Protein AF-A0A1I0TI15-F1 (afdb_monomer)

Mean predicted aligned error: 6.76 Å

Secondary structure (DSSP, 8-state):
-----EEEEEEEESS-HHHHHHHHHHHHHHHGGGGTTPEEEEEEEES---S--TT-HHHHHHHHHHHHTT--EEEEE--S----

Organism: NCBI:txid186116

Sequence (84 aa):
MIEGEQAFFIELKGSDLVEAVRQIMRTVEQLGKKLSGYRFEGRIIMTRVRTPNVKSTDRIKLEKMLRRTGGSLAVKVNWDEVEV

pLDDT: mean 84.45, std 16.79, range [37.38, 97.44]

Structure (mmCIF, N/CA/C/O backbone):
data_AF-A0A1I0TI15-F1
#
_entry.id   AF-A0A1I0TI15-F1
#
loop_
_atom_site.group_PDB
_atom_site.id
_atom_site.type_symbol
_atom_site.label_atom_id
_atom_site.label_alt_id
_atom_site.label_comp_id
_atom_site.label_asym_id
_atom_site.label_entity_id
_atom_site.label_seq_id
_atom_site.pdbx_PDB_ins_code
_atom_site.Cartn_x
_atom_site.Cartn_y
_atom_site.Cartn_z
_atom_site.occupancy
_atom_site.B_iso_or_equiv
_atom_site.auth_seq_id
_atom_site.auth_comp_id
_atom_site.auth_asym_id
_atom_site.auth_atom_id
_atom_site.pdbx_PDB_model_num
ATOM 1 N N . MET A 1 1 ? -7.569 -12.015 21.496 1.00 44.94 1 MET A N 1
ATOM 2 C CA . MET A 1 1 ? -7.246 -11.117 20.369 1.00 44.94 1 MET A CA 1
ATOM 3 C C . MET A 1 1 ? -8.304 -11.368 19.320 1.00 44.94 1 MET A C 1
ATOM 5 O O . MET A 1 1 ? -8.428 -12.508 18.904 1.00 44.94 1 MET A O 1
ATOM 9 N N . ILE A 1 2 ? -9.133 -10.379 18.994 1.00 48.09 2 ILE A N 1
ATOM 10 C CA . ILE A 1 2 ? -10.070 -10.529 17.878 1.00 48.09 2 ILE A CA 1
ATOM 11 C C . ILE A 1 2 ? -9.199 -10.396 16.634 1.00 48.09 2 ILE A C 1
ATOM 13 O O . ILE A 1 2 ? -8.554 -9.363 16.448 1.00 48.09 2 ILE A O 1
ATOM 17 N N . GLU A 1 3 ? -9.069 -11.472 15.872 1.00 58.78 3 GLU A N 1
ATOM 18 C CA . GLU A 1 3 ? -8.367 -11.462 14.597 1.00 58.78 3 GLU A CA 1
ATOM 19 C C . GLU A 1 3 ? -9.199 -10.579 13.658 1.00 58.78 3 GLU A C 1
ATOM 21 O O . GLU A 1 3 ? -10.213 -11.007 13.120 1.00 58.78 3 GLU A O 1
ATOM 26 N N . GLY A 1 4 ? -8.872 -9.284 13.603 1.00 65.75 4 GLY A N 1
ATOM 27 C CA . GLY A 1 4 ? -9.583 -8.339 12.747 1.00 65.75 4 GLY A CA 1
ATOM 28 C C . GLY A 1 4 ? -9.526 -8.809 11.296 1.00 65.75 4 GLY A C 1
ATOM 29 O O . GLY A 1 4 ? -8.508 -9.357 10.861 1.00 65.75 4 GLY A O 1
ATOM 30 N N . GLU A 1 5 ? -10.614 -8.606 10.558 1.00 89.12 5 GLU A N 1
ATOM 31 C CA . GLU A 1 5 ? -10.701 -9.000 9.153 1.00 89.12 5 GLU A CA 1
ATOM 32 C C . GLU A 1 5 ? -9.571 -8.333 8.338 1.00 89.12 5 GLU A C 1
ATOM 34 O O . GLU A 1 5 ? -9.103 -7.234 8.648 1.00 89.12 5 GLU A O 1
ATOM 39 N N . GLN A 1 6 ? -9.055 -9.021 7.321 1.00 94.25 6 GLN A N 1
ATOM 40 C CA . GLN A 1 6 ? -7.917 -8.549 6.523 1.00 94.25 6 GLN A CA 1
ATOM 41 C C . GLN A 1 6 ? -8.385 -8.185 5.117 1.00 94.25 6 GLN A C 1
ATOM 43 O O . GLN A 1 6 ? -9.133 -8.937 4.496 1.00 94.25 6 GLN A O 1
ATOM 48 N N . ALA A 1 7 ? -7.929 -7.045 4.598 1.00 95.88 7 ALA A N 1
ATOM 49 C CA . ALA A 1 7 ? -8.176 -6.629 3.220 1.00 95.88 7 ALA A CA 1
ATOM 50 C C . ALA A 1 7 ? -6.857 -6.592 2.446 1.00 95.88 7 ALA A C 1
ATOM 52 O O . ALA A 1 7 ? -5.911 -5.914 2.852 1.00 95.88 7 ALA A O 1
ATOM 53 N N . PHE A 1 8 ? -6.805 -7.302 1.319 1.00 96.44 8 PHE A N 1
ATOM 54 C CA . PHE A 1 8 ? -5.618 -7.394 0.473 1.00 96.44 8 PHE A CA 1
ATOM 55 C C . PHE A 1 8 ? -5.787 -6.546 -0.788 1.00 96.44 8 PHE A C 1
ATOM 57 O O . PHE A 1 8 ? -6.660 -6.805 -1.613 1.00 96.44 8 PHE A O 1
ATOM 64 N N . PHE A 1 9 ? -4.911 -5.559 -0.958 1.00 96.75 9 PHE A N 1
ATOM 65 C CA . PHE A 1 9 ? -4.820 -4.728 -2.154 1.00 96.75 9 PHE A CA 1
ATOM 66 C C . PHE A 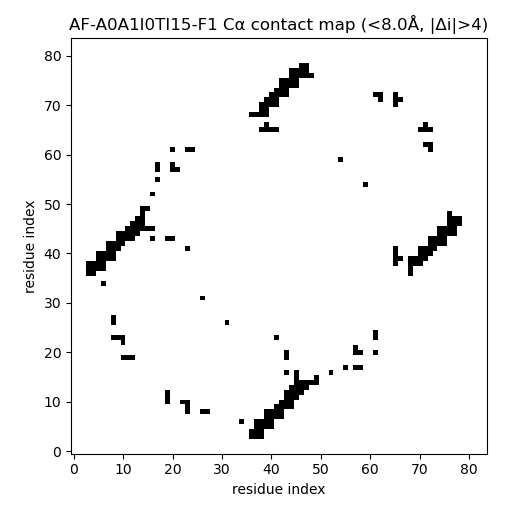1 9 ? -3.660 -5.241 -3.005 1.00 96.75 9 PHE A C 1
ATOM 68 O O . PHE A 1 9 ? -2.491 -5.016 -2.675 1.00 96.75 9 PHE A O 1
ATOM 75 N N . ILE A 1 10 ? -3.984 -5.980 -4.066 1.00 95.12 10 ILE A N 1
ATOM 76 C CA . ILE A 1 10 ? -3.000 -6.643 -4.924 1.00 95.12 10 ILE A CA 1
ATOM 77 C C . ILE A 1 10 ? -2.975 -5.957 -6.288 1.00 95.12 10 ILE A C 1
ATOM 79 O O . ILE A 1 10 ? -4.001 -5.891 -6.954 1.00 95.12 10 ILE A O 1
ATOM 83 N N . GLU A 1 11 ? -1.803 -5.489 -6.709 1.00 94.62 11 GLU A N 1
ATOM 84 C CA . GLU A 1 11 ? -1.577 -4.946 -8.050 1.00 94.62 11 GLU A CA 1
ATOM 85 C C . GLU A 1 11 ? -0.602 -5.844 -8.820 1.00 94.62 11 GLU A C 1
ATOM 87 O O . GLU A 1 11 ? 0.491 -6.165 -8.337 1.00 94.62 11 GLU A O 1
ATOM 92 N N . LEU A 1 12 ? -0.990 -6.229 -10.034 1.00 92.75 12 LEU A N 1
ATOM 93 C CA . LEU A 1 12 ? -0.130 -6.921 -10.990 1.00 92.75 12 LEU A CA 1
ATOM 94 C C . LEU A 1 12 ? 0.403 -5.885 -11.977 1.00 92.75 12 LEU A C 1
ATOM 96 O O . LEU A 1 12 ? -0.369 -5.288 -12.725 1.00 92.75 12 LEU A O 1
ATOM 100 N N . LYS A 1 13 ? 1.715 -5.654 -11.998 1.00 87.88 13 LYS A N 1
ATOM 101 C CA . LYS A 1 13 ? 2.295 -4.605 -12.841 1.00 87.88 13 LYS A CA 1
ATOM 102 C C . LYS A 1 13 ? 3.593 -5.062 -13.455 1.00 87.88 13 LYS A C 1
ATOM 104 O O . LYS A 1 13 ? 4.477 -5.466 -12.725 1.00 87.88 13 LYS A O 1
ATOM 109 N N . GLY A 1 14 ? 3.743 -4.935 -14.774 1.00 83.25 14 GLY A N 1
ATOM 110 C CA . GLY A 1 14 ? 4.929 -5.424 -15.482 1.00 83.25 14 GLY A CA 1
ATOM 111 C C . GLY A 1 14 ? 6.247 -4.958 -14.849 1.00 83.25 14 GLY A C 1
ATOM 112 O O . GLY A 1 14 ? 6.902 -5.713 -14.130 1.00 83.25 14 GLY A O 1
ATOM 113 N N . SER A 1 15 ? 6.620 -3.698 -15.089 1.00 82.31 15 SER A N 1
ATOM 114 C CA . SER A 1 15 ? 7.883 -3.138 -14.583 1.00 82.31 15 SER A CA 1
ATOM 115 C C . SER A 1 15 ? 7.769 -1.799 -13.853 1.00 82.31 15 SER A C 1
ATOM 117 O O . SER A 1 15 ? 8.783 -1.299 -13.367 1.00 82.31 15 SER A O 1
ATOM 119 N N . ASP A 1 16 ? 6.578 -1.196 -13.776 1.00 88.00 16 ASP A N 1
ATOM 120 C CA . ASP A 1 16 ? 6.399 0.127 -13.162 1.00 88.00 16 ASP A CA 1
ATOM 121 C C . ASP A 1 16 ? 5.927 0.034 -11.704 1.00 88.00 16 ASP A C 1
ATOM 123 O O . ASP A 1 16 ? 4.738 0.072 -11.389 1.00 88.00 16 ASP A O 1
ATOM 127 N N . LEU A 1 17 ? 6.886 -0.066 -10.784 1.00 87.38 17 LEU A N 1
ATOM 1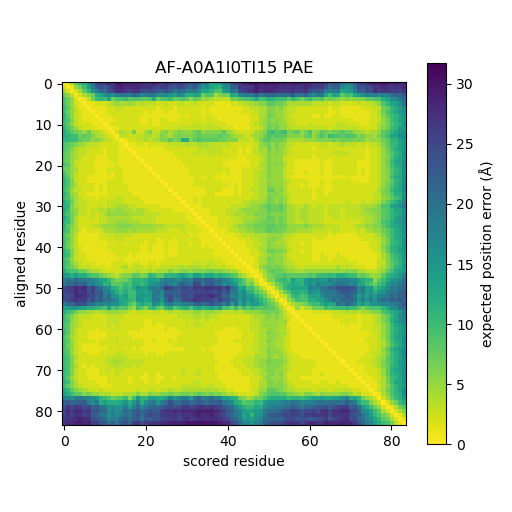28 C CA . LEU A 1 17 ? 6.594 -0.112 -9.351 1.00 87.38 17 LEU A CA 1
ATOM 129 C C . LEU A 1 17 ? 5.908 1.168 -8.839 1.00 87.38 17 LEU A C 1
ATOM 131 O O . LEU A 1 17 ? 5.101 1.101 -7.914 1.00 87.38 17 LEU A O 1
ATOM 135 N N . VAL A 1 18 ? 6.241 2.339 -9.390 1.00 89.56 18 VAL A N 1
ATOM 136 C CA . VAL A 1 18 ? 5.718 3.619 -8.885 1.00 89.56 18 VAL A CA 1
ATOM 137 C C . VAL A 1 18 ? 4.246 3.752 -9.231 1.00 89.56 18 VAL A C 1
ATOM 139 O O . VAL A 1 18 ? 3.445 4.148 -8.383 1.00 89.56 18 VAL A O 1
ATOM 142 N N . GLU A 1 19 ? 3.883 3.398 -10.457 1.00 90.62 19 GLU A N 1
ATOM 143 C CA . GLU A 1 19 ? 2.492 3.390 -10.876 1.00 90.62 19 GLU A CA 1
ATOM 144 C C . GLU A 1 19 ? 1.676 2.383 -10.057 1.00 90.62 19 GLU A C 1
ATOM 146 O O . GLU A 1 19 ? 0.627 2.753 -9.531 1.00 90.62 19 GLU A O 1
ATOM 151 N N . ALA A 1 20 ? 2.207 1.176 -9.823 1.00 92.81 20 ALA A N 1
ATOM 152 C CA . ALA A 1 20 ? 1.543 0.173 -8.990 1.00 92.81 20 ALA A CA 1
ATOM 153 C C . ALA A 1 20 ? 1.276 0.670 -7.559 1.00 92.81 20 ALA A C 1
ATOM 155 O O . ALA A 1 20 ? 0.182 0.509 -7.015 1.00 92.81 20 ALA A O 1
ATOM 156 N N . VAL A 1 21 ? 2.259 1.344 -6.952 1.00 94.06 21 VAL A N 1
ATOM 157 C CA . VAL A 1 21 ? 2.099 1.983 -5.638 1.00 94.06 21 VAL A CA 1
ATOM 158 C C . VAL A 1 21 ? 0.975 3.023 -5.664 1.00 94.06 21 VAL A C 1
ATOM 160 O O . VAL A 1 21 ? 0.130 3.033 -4.768 1.00 94.06 21 VAL A O 1
ATOM 163 N N . ARG A 1 22 ? 0.932 3.887 -6.687 1.00 94.62 22 ARG A N 1
ATOM 164 C CA . ARG A 1 22 ? -0.109 4.921 -6.825 1.00 94.62 22 ARG A CA 1
ATOM 165 C C . ARG A 1 22 ? -1.497 4.321 -7.023 1.00 94.62 22 ARG A C 1
ATOM 167 O O . ARG A 1 22 ? -2.458 4.859 -6.477 1.00 94.62 22 ARG A O 1
ATOM 174 N N . GLN A 1 23 ? -1.607 3.228 -7.775 1.00 95.44 23 GLN A N 1
ATOM 175 C CA . GLN A 1 23 ? -2.865 2.510 -7.980 1.00 95.44 23 GLN A CA 1
ATOM 176 C C . GLN A 1 23 ? -3.395 1.959 -6.652 1.00 95.44 23 GLN A C 1
ATOM 178 O O . GLN A 1 23 ? -4.525 2.274 -6.281 1.00 95.44 23 GLN A O 1
ATOM 183 N N . ILE A 1 24 ? -2.561 1.255 -5.876 1.00 97.19 24 ILE A N 1
ATOM 184 C CA . ILE A 1 24 ? -2.957 0.765 -4.546 1.00 97.19 24 ILE A CA 1
ATOM 185 C C . ILE A 1 24 ? -3.365 1.925 -3.631 1.00 97.19 24 ILE A C 1
ATOM 187 O O . ILE A 1 24 ? -4.402 1.843 -2.976 1.00 97.19 24 ILE A O 1
ATOM 191 N N . MET A 1 25 ? -2.592 3.017 -3.592 1.00 96.69 25 MET A N 1
ATOM 192 C CA . MET A 1 25 ? -2.929 4.185 -2.767 1.00 96.69 25 MET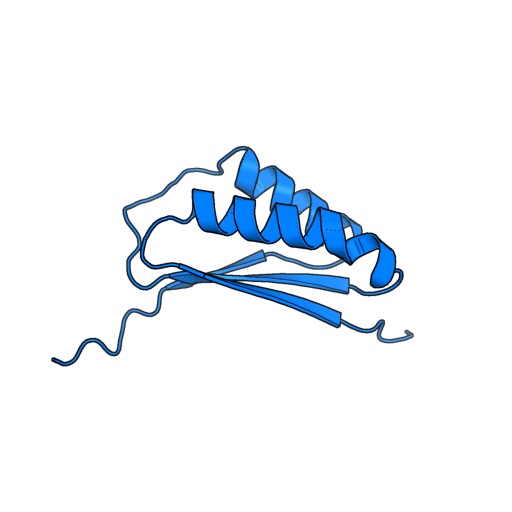 A CA 1
ATOM 193 C C . MET A 1 25 ? -4.319 4.738 -3.093 1.00 96.69 25 MET A C 1
ATOM 195 O O . MET A 1 25 ? -5.117 4.932 -2.178 1.00 96.69 25 MET A O 1
ATOM 199 N N . ARG A 1 26 ? -4.635 4.932 -4.381 1.00 96.94 26 ARG A N 1
ATOM 200 C CA . ARG A 1 26 ? -5.956 5.412 -4.818 1.00 96.94 26 ARG A CA 1
ATOM 201 C C . ARG A 1 26 ? -7.073 4.464 -4.389 1.00 96.94 26 ARG A C 1
ATOM 203 O O . ARG A 1 26 ? -8.107 4.922 -3.910 1.00 96.94 26 ARG A O 1
ATOM 210 N N . THR A 1 27 ? -6.859 3.156 -4.508 1.00 96.62 27 THR A N 1
ATOM 211 C CA . THR A 1 27 ? -7.843 2.152 -4.081 1.00 96.62 27 THR A CA 1
ATOM 212 C C . THR A 1 27 ? -8.071 2.195 -2.569 1.00 96.62 27 THR A C 1
ATOM 214 O O . THR A 1 27 ? -9.218 2.190 -2.123 1.00 96.62 27 THR A O 1
ATOM 217 N N . VAL A 1 28 ? -7.006 2.313 -1.767 1.00 96.06 28 VAL A N 1
ATOM 218 C CA . VAL A 1 28 ? -7.113 2.468 -0.305 1.00 96.06 28 VAL A CA 1
ATOM 219 C C . VAL A 1 28 ? -7.843 3.764 0.062 1.00 96.06 28 VAL A C 1
ATOM 221 O O . VAL A 1 28 ? -8.684 3.757 0.956 1.00 96.06 28 VAL A O 1
ATOM 224 N N . GLU A 1 29 ? -7.578 4.873 -0.630 1.00 95.31 29 GLU A N 1
ATOM 225 C CA . GLU A 1 29 ? -8.268 6.150 -0.399 1.00 95.31 29 GLU A CA 1
ATOM 226 C C . GLU A 1 29 ? -9.771 6.069 -0.709 1.00 95.31 29 GLU A C 1
ATOM 228 O O . GLU A 1 29 ? -10.590 6.601 0.044 1.00 95.31 29 GLU A O 1
ATOM 233 N N . GLN A 1 30 ? -10.146 5.377 -1.788 1.00 95.75 30 GLN A N 1
ATOM 234 C CA . GLN A 1 30 ? -11.538 5.250 -2.225 1.00 95.75 30 GLN A CA 1
ATOM 235 C C . GLN A 1 30 ? -12.339 4.240 -1.396 1.00 95.75 30 GLN A C 1
ATOM 237 O O . GLN A 1 30 ? -13.503 4.487 -1.072 1.00 95.75 30 GLN A O 1
ATOM 242 N N . LEU A 1 31 ? -11.737 3.097 -1.059 1.00 92.69 31 LEU A N 1
ATOM 243 C CA . LEU A 1 31 ? -12.437 1.973 -0.430 1.00 92.69 31 LEU A CA 1
ATOM 244 C C . LEU A 1 31 ? -12.170 1.850 1.069 1.00 92.69 31 LEU A C 1
ATOM 246 O O . LEU A 1 31 ? -12.978 1.250 1.774 1.00 92.69 31 LEU A O 1
ATOM 250 N N . GLY A 1 32 ? -11.099 2.453 1.586 1.00 90.62 32 GLY A N 1
ATOM 251 C CA . GLY A 1 32 ? -10.657 2.250 2.966 1.00 90.62 32 GLY A CA 1
ATOM 252 C C . GLY A 1 32 ? -11.706 2.625 4.013 1.00 90.62 32 GLY A C 1
ATOM 253 O O . GLY A 1 32 ? -11.841 1.938 5.018 1.00 90.62 32 GLY A O 1
ATOM 254 N N . LYS A 1 33 ? -12.533 3.647 3.751 1.00 91.12 33 LYS A N 1
ATOM 255 C CA . LYS A 1 33 ? -13.638 4.021 4.654 1.00 91.12 33 LYS A CA 1
ATOM 256 C C . LYS A 1 33 ? -14.701 2.925 4.787 1.00 91.12 33 LYS A C 1
ATOM 258 O O . LYS A 1 33 ? -15.309 2.805 5.844 1.00 91.12 33 LYS A O 1
ATOM 263 N N . LYS A 1 34 ? -14.928 2.140 3.728 1.00 93.88 34 LYS A N 1
ATOM 264 C CA . LYS A 1 34 ? -15.899 1.033 3.716 1.00 93.88 34 LYS A CA 1
ATOM 265 C C . LYS A 1 34 ? -15.366 -0.220 4.413 1.00 93.88 34 LYS A C 1
ATOM 267 O O . LYS A 1 34 ? -16.151 -1.083 4.772 1.00 93.88 34 LYS A O 1
ATOM 272 N N . LEU A 1 35 ? -14.052 -0.296 4.606 1.00 92.31 35 LEU A N 1
ATOM 273 C CA . LEU A 1 35 ? -13.343 -1.413 5.229 1.00 92.31 35 LEU A CA 1
ATOM 274 C C . LEU A 1 35 ? -12.818 -1.013 6.619 1.00 92.31 35 LEU A C 1
ATOM 276 O O . LEU A 1 35 ? -11.738 -1.422 7.038 1.00 92.31 35 LEU A O 1
ATOM 280 N N . SER A 1 36 ? -13.553 -0.148 7.325 1.00 89.50 36 SER A N 1
ATOM 281 C CA . SER A 1 36 ? -13.182 0.272 8.679 1.00 89.50 36 SER A CA 1
ATOM 282 C C . SER A 1 36 ? -13.078 -0.942 9.605 1.00 89.50 36 SER A C 1
ATOM 284 O O . SER A 1 36 ? -13.955 -1.800 9.606 1.00 89.50 36 SER A O 1
ATOM 286 N N . GLY A 1 37 ? -12.006 -1.010 10.394 1.00 90.62 37 GLY A N 1
ATOM 287 C CA . GLY A 1 37 ? -11.722 -2.141 11.283 1.00 90.62 37 GLY A CA 1
ATOM 288 C C . GLY A 1 37 ? -10.913 -3.270 10.641 1.00 90.62 37 GLY A C 1
ATOM 289 O O . GLY A 1 37 ? -10.417 -4.126 11.370 1.00 90.62 37 GLY A O 1
ATOM 290 N N . TYR A 1 38 ? -10.710 -3.247 9.319 1.00 94.75 38 TYR A N 1
ATOM 291 C CA . TYR A 1 38 ? -9.849 -4.216 8.652 1.00 94.75 38 TYR A CA 1
ATOM 292 C C . TYR A 1 38 ? -8.377 -3.807 8.734 1.00 94.75 38 TYR A C 1
ATOM 294 O O . TYR A 1 38 ? -8.026 -2.624 8.680 1.00 94.75 38 TYR A O 1
ATOM 302 N N . ARG A 1 39 ? -7.498 -4.809 8.764 1.00 95.56 39 ARG A N 1
ATOM 303 C CA . ARG A 1 39 ? -6.060 -4.634 8.540 1.00 95.56 39 ARG A CA 1
ATOM 304 C C . ARG A 1 39 ? -5.774 -4.623 7.041 1.00 95.56 39 ARG A C 1
ATOM 306 O O . ARG A 1 39 ? -6.112 -5.579 6.345 1.00 95.56 39 ARG A O 1
ATOM 313 N N . PHE A 1 40 ? -5.154 -3.561 6.530 1.00 97.06 40 PHE A N 1
ATOM 314 C CA . PHE A 1 40 ? -4.873 -3.422 5.099 1.00 97.06 40 PHE A CA 1
ATOM 315 C C . PHE A 1 40 ? -3.482 -3.939 4.755 1.00 97.06 40 PHE A C 1
ATOM 317 O O . PHE A 1 40 ? -2.476 -3.374 5.182 1.00 97.06 40 PHE A O 1
ATOM 324 N N . GLU A 1 41 ? -3.430 -4.967 3.918 1.00 97.44 41 GLU A N 1
ATOM 325 C CA . GLU A 1 41 ? -2.202 -5.522 3.358 1.00 97.44 41 GLU A CA 1
ATOM 326 C C . GLU A 1 41 ? -2.062 -5.110 1.890 1.00 97.44 41 GLU A C 1
ATOM 328 O O . GLU A 1 41 ? -3.019 -5.162 1.119 1.00 97.44 41 GLU A O 1
ATOM 333 N N . GLY A 1 42 ? -0.858 -4.722 1.480 1.00 96.88 42 GLY A N 1
ATOM 334 C CA . GLY A 1 42 ? -0.531 -4.405 0.093 1.00 96.88 42 GLY A CA 1
ATOM 335 C C . GLY A 1 42 ? 0.363 -5.475 -0.522 1.00 96.88 42 GLY A C 1
ATOM 336 O O . GLY A 1 42 ? 1.325 -5.924 0.106 1.00 96.88 42 GLY A O 1
ATOM 337 N N . ARG A 1 43 ? 0.106 -5.852 -1.777 1.00 95.44 43 ARG A N 1
ATOM 338 C CA . ARG A 1 43 ? 1.009 -6.706 -2.555 1.00 95.44 43 ARG A CA 1
ATOM 339 C C . ARG A 1 43 ? 1.172 -6.176 -3.972 1.00 95.44 43 ARG A C 1
ATOM 341 O O . ARG A 1 43 ? 0.192 -5.929 -4.656 1.00 95.44 43 ARG A O 1
ATOM 348 N N . ILE A 1 44 ? 2.412 -6.048 -4.423 1.00 92.75 44 ILE A N 1
ATOM 349 C CA . ILE A 1 44 ? 2.730 -5.725 -5.817 1.00 92.75 44 ILE A CA 1
ATOM 350 C C . ILE A 1 44 ? 3.476 -6.913 -6.406 1.00 92.75 44 ILE A C 1
ATOM 352 O O . ILE A 1 44 ? 4.480 -7.346 -5.836 1.00 92.75 44 ILE A O 1
ATOM 356 N N . ILE A 1 45 ? 2.985 -7.442 -7.522 1.00 90.94 45 ILE A N 1
ATOM 357 C CA . ILE A 1 45 ? 3.627 -8.532 -8.259 1.00 90.94 45 ILE A CA 1
ATOM 358 C C . ILE A 1 45 ? 4.154 -7.957 -9.569 1.00 90.94 45 ILE A C 1
ATOM 360 O O . ILE A 1 45 ? 3.386 -7.451 -10.387 1.00 90.94 45 ILE A O 1
ATOM 364 N N . MET A 1 46 ? 5.473 -8.017 -9.732 1.00 88.00 46 MET A N 1
ATOM 365 C CA . MET A 1 46 ? 6.198 -7.512 -10.891 1.00 88.00 46 MET A CA 1
ATOM 366 C C . MET A 1 46 ? 6.642 -8.645 -11.806 1.00 88.00 46 MET A C 1
ATOM 368 O O . MET A 1 46 ? 7.042 -9.692 -11.308 1.00 88.00 46 MET A O 1
ATOM 372 N N . THR A 1 47 ? 6.624 -8.441 -13.124 1.00 85.62 47 THR A N 1
ATOM 373 C CA . THR A 1 47 ? 7.189 -9.419 -14.076 1.00 85.62 47 THR A CA 1
ATOM 374 C C . THR A 1 47 ? 8.664 -9.161 -14.349 1.00 85.62 47 THR A C 1
ATOM 376 O O . THR A 1 47 ? 9.413 -10.083 -14.642 1.00 85.62 47 THR A O 1
ATOM 379 N N . ARG A 1 48 ? 9.117 -7.906 -14.250 1.00 76.69 48 ARG A N 1
ATOM 380 C CA . ARG A 1 48 ? 10.534 -7.534 -14.356 1.00 76.69 48 ARG A CA 1
ATOM 381 C C . ARG A 1 48 ? 10.810 -6.338 -13.463 1.00 76.69 48 ARG A C 1
ATOM 383 O O . ARG A 1 48 ? 10.099 -5.338 -13.526 1.00 76.69 48 ARG A O 1
ATOM 390 N N . VAL A 1 49 ? 11.881 -6.383 -12.679 1.00 65.38 49 VAL A N 1
ATOM 391 C CA . VAL A 1 49 ? 12.348 -5.188 -11.966 1.00 65.38 49 VAL A CA 1
ATOM 392 C C . VAL A 1 49 ? 13.312 -4.441 -12.872 1.00 65.38 49 VAL A C 1
ATOM 394 O O . VAL A 1 49 ? 14.454 -4.858 -13.041 1.00 65.38 49 VAL A O 1
ATOM 397 N N . ARG A 1 50 ? 12.881 -3.304 -13.434 1.00 60.19 50 ARG A N 1
ATOM 398 C CA . ARG A 1 50 ? 13.856 -2.264 -13.784 1.00 60.19 50 ARG A CA 1
ATOM 399 C C . ARG A 1 50 ? 14.428 -1.755 -12.454 1.00 60.19 50 ARG A C 1
ATOM 401 O O . ARG A 1 50 ? 13.672 -1.353 -11.576 1.00 60.19 50 ARG A O 1
ATOM 408 N N . THR A 1 51 ? 15.737 -1.898 -12.293 1.00 55.03 51 THR A N 1
ATOM 409 C CA . THR A 1 51 ? 16.576 -1.686 -11.099 1.00 55.03 51 THR A CA 1
ATOM 410 C C . THR A 1 51 ? 16.285 -0.389 -10.307 1.00 55.03 51 THR A C 1
ATOM 412 O O . THR A 1 51 ? 15.620 0.526 -10.786 1.00 55.03 51 THR A O 1
ATOM 415 N N . PRO A 1 52 ? 16.839 -0.275 -9.090 1.00 51.62 52 PRO A N 1
ATOM 416 C CA . PRO A 1 52 ? 16.094 -0.160 -7.843 1.00 51.62 52 PRO A CA 1
ATOM 417 C C . PRO A 1 52 ? 15.472 1.232 -7.672 1.00 51.62 52 PRO A C 1
ATOM 419 O O . PRO A 1 52 ? 16.199 2.209 -7.491 1.00 51.62 52 PRO A O 1
ATOM 422 N N . ASN A 1 53 ? 14.142 1.359 -7.628 1.00 57.31 53 ASN A N 1
ATOM 423 C CA . ASN A 1 53 ? 13.584 2.657 -7.254 1.00 57.31 53 ASN A CA 1
ATOM 424 C C . ASN A 1 53 ? 13.617 2.820 -5.728 1.00 57.31 53 ASN A C 1
ATOM 426 O O . ASN A 1 53 ? 12.674 2.479 -5.008 1.00 57.31 53 ASN A O 1
ATOM 430 N N . VAL A 1 54 ? 14.788 3.269 -5.263 1.00 54.03 54 VAL A N 1
ATOM 431 C CA . VAL A 1 54 ? 15.078 3.877 -3.963 1.00 54.03 54 VAL A CA 1
ATOM 432 C C . VAL A 1 54 ? 13.807 4.483 -3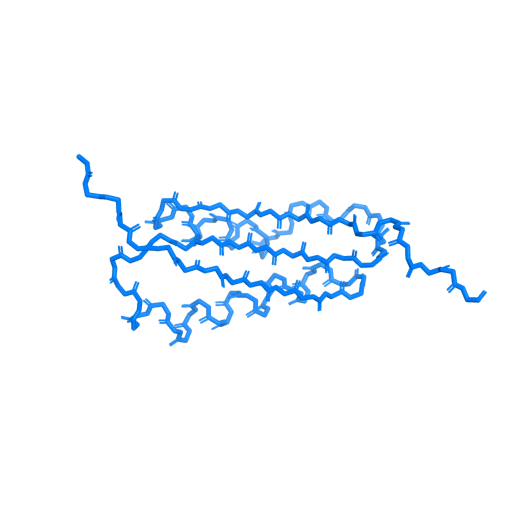.387 1.00 54.03 54 VAL A C 1
ATOM 434 O O . VAL A 1 54 ? 13.276 5.413 -3.980 1.00 54.03 54 VAL A O 1
ATOM 437 N N . LYS A 1 55 ? 13.324 3.923 -2.264 1.00 61.69 55 LYS A N 1
ATOM 438 C CA . LYS A 1 55 ? 12.247 4.427 -1.386 1.00 61.69 55 LYS A CA 1
ATOM 439 C C . LYS A 1 55 ? 11.521 5.661 -1.940 1.00 61.69 55 LYS A C 1
ATOM 441 O O . LYS A 1 55 ? 11.686 6.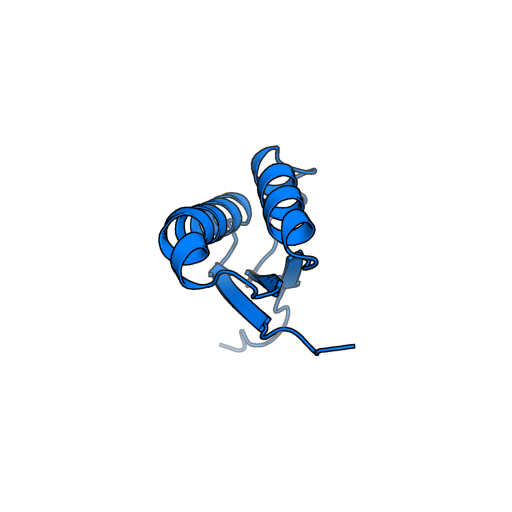764 -1.415 1.00 61.69 55 LYS A O 1
ATOM 446 N N . SER A 1 56 ? 10.728 5.481 -2.999 1.00 77.69 56 SER A N 1
ATOM 447 C CA . SER A 1 56 ? 10.019 6.615 -3.581 1.00 77.69 56 SER A CA 1
ATOM 448 C C . SER A 1 56 ? 9.110 7.210 -2.507 1.00 77.69 56 SER A C 1
ATOM 450 O O . SER A 1 56 ? 8.592 6.488 -1.645 1.00 77.69 56 SER A O 1
ATOM 452 N N . THR A 1 57 ? 8.920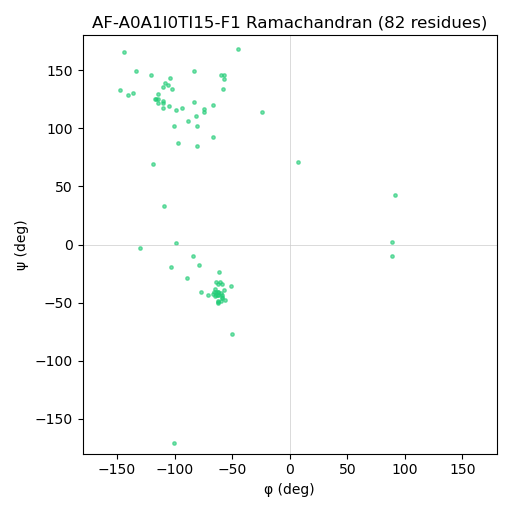 8.529 -2.520 1.00 88.88 57 THR A N 1
ATOM 453 C CA . THR A 1 57 ? 8.020 9.197 -1.571 1.00 88.88 57 THR A CA 1
ATOM 454 C C . THR A 1 57 ? 6.643 8.526 -1.551 1.00 88.88 57 THR A C 1
ATOM 456 O O . THR A 1 57 ? 6.050 8.375 -0.484 1.00 88.88 57 THR A O 1
ATOM 459 N N . ASP A 1 58 ? 6.178 8.051 -2.708 1.00 90.19 58 ASP A N 1
ATOM 460 C CA . ASP A 1 58 ? 4.918 7.324 -2.859 1.00 90.19 58 ASP A CA 1
ATOM 461 C C . ASP A 1 58 ? 4.953 5.959 -2.155 1.00 90.19 58 ASP A C 1
ATOM 463 O O . ASP A 1 58 ? 4.028 5.628 -1.416 1.00 90.19 58 ASP A O 1
ATOM 467 N N . ARG A 1 59 ? 6.049 5.193 -2.265 1.00 91.75 59 ARG A N 1
ATOM 468 C CA . ARG A 1 59 ? 6.197 3.915 -1.546 1.00 91.75 59 ARG A CA 1
ATOM 469 C C . ARG A 1 59 ? 6.173 4.122 -0.033 1.00 91.75 59 ARG A C 1
ATOM 471 O O . ARG A 1 59 ? 5.473 3.400 0.669 1.00 91.75 59 ARG A O 1
ATOM 478 N N . ILE A 1 60 ? 6.876 5.142 0.467 1.00 93.25 60 ILE A N 1
ATOM 479 C CA . ILE A 1 60 ? 6.869 5.490 1.899 1.00 93.25 60 ILE A CA 1
ATOM 480 C C . ILE A 1 60 ? 5.456 5.884 2.355 1.00 93.25 60 ILE A C 1
ATOM 482 O O . ILE A 1 60 ? 5.039 5.524 3.458 1.00 93.25 60 ILE A O 1
ATOM 486 N N . LYS A 1 61 ? 4.718 6.645 1.535 1.00 95.12 61 LYS A N 1
ATOM 487 C CA . LYS A 1 61 ? 3.328 7.022 1.831 1.00 95.12 61 LYS A CA 1
ATOM 488 C C . LYS A 1 61 ? 2.435 5.789 1.921 1.00 95.12 61 LYS A C 1
ATOM 490 O O . LYS A 1 61 ? 1.741 5.651 2.926 1.00 95.12 61 LYS A O 1
ATOM 495 N N . LEU A 1 62 ? 2.513 4.877 0.952 1.00 96.12 62 LEU A N 1
ATOM 496 C CA . LEU A 1 62 ? 1.744 3.635 0.971 1.00 96.12 62 LEU A CA 1
ATOM 497 C C . LEU A 1 62 ? 2.074 2.784 2.206 1.00 96.12 62 LEU A C 1
ATOM 499 O O . LEU A 1 62 ? 1.171 2.400 2.942 1.00 96.12 62 LEU A O 1
ATOM 503 N N . GLU A 1 63 ? 3.355 2.562 2.509 1.00 96.25 63 GLU A N 1
ATOM 504 C CA . GLU A 1 63 ? 3.772 1.821 3.711 1.00 96.25 63 GLU A CA 1
ATOM 505 C C . GLU A 1 63 ? 3.235 2.459 5.002 1.00 96.25 63 GLU A C 1
ATOM 507 O O . GLU A 1 63 ? 2.814 1.756 5.922 1.00 96.25 63 GLU A O 1
ATOM 512 N N . LYS A 1 64 ? 3.214 3.797 5.087 1.00 96.94 64 LYS A N 1
ATOM 513 C CA . LYS A 1 64 ? 2.611 4.515 6.221 1.00 96.94 64 LYS A CA 1
ATOM 514 C C . LYS A 1 64 ? 1.095 4.316 6.284 1.00 96.94 64 LYS A C 1
ATO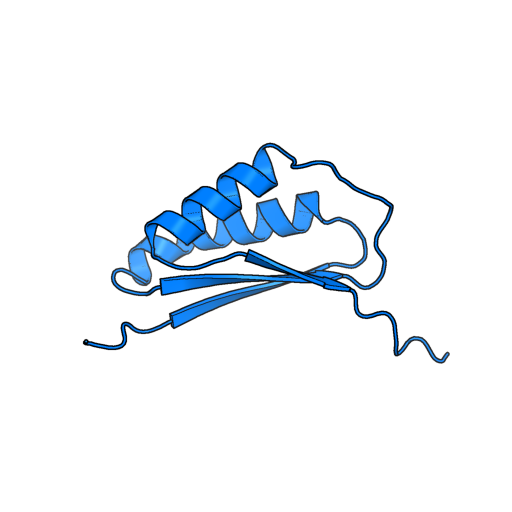M 516 O O . LYS A 1 64 ? 0.574 4.171 7.387 1.00 96.94 64 LYS A O 1
ATOM 521 N N . MET A 1 65 ? 0.398 4.329 5.148 1.00 96.00 65 MET A N 1
ATOM 522 C CA . MET A 1 65 ? -1.052 4.106 5.087 1.00 96.00 65 MET A CA 1
ATOM 523 C C . MET A 1 65 ? -1.417 2.709 5.593 1.00 96.00 65 MET A C 1
ATOM 525 O O . MET A 1 65 ? -2.253 2.596 6.483 1.00 96.00 65 MET A O 1
ATOM 529 N N . LEU A 1 66 ? -0.736 1.671 5.104 1.00 97.00 66 LEU A N 1
ATOM 530 C CA . LEU A 1 66 ? -0.985 0.283 5.509 1.00 97.00 66 LEU A CA 1
ATOM 531 C C . LEU A 1 66 ? -0.653 0.070 6.993 1.00 97.00 66 LEU A C 1
ATOM 533 O O . LEU A 1 66 ? -1.474 -0.455 7.747 1.00 97.00 66 LEU A O 1
ATOM 537 N N . ARG A 1 67 ? 0.483 0.608 7.463 1.00 97.00 67 ARG A N 1
ATOM 538 C CA . ARG A 1 67 ? 0.897 0.497 8.871 1.00 97.00 67 ARG A CA 1
ATOM 539 C C . ARG A 1 67 ? -0.096 1.121 9.853 1.00 97.00 67 ARG A C 1
ATOM 541 O O . ARG A 1 67 ? -0.236 0.612 10.958 1.00 97.00 67 ARG A O 1
ATOM 548 N N . ARG A 1 68 ? -0.809 2.192 9.477 1.00 95.31 68 ARG A N 1
ATOM 549 C CA . ARG A 1 68 ? -1.858 2.797 10.330 1.00 95.31 68 ARG A CA 1
ATOM 550 C C . ARG A 1 68 ? -3.011 1.839 10.629 1.00 95.31 68 ARG A C 1
ATOM 552 O O . ARG A 1 68 ? -3.685 2.019 11.632 1.00 95.31 68 ARG A O 1
ATOM 559 N N . THR A 1 69 ? -3.211 0.838 9.777 1.00 94.56 69 THR A N 1
ATOM 560 C CA . THR A 1 69 ? -4.207 -0.227 9.969 1.00 94.56 69 THR A CA 1
ATOM 561 C C . THR A 1 69 ? -3.598 -1.515 10.530 1.00 94.56 69 THR A C 1
ATOM 563 O O . THR A 1 69 ? -4.305 -2.495 10.713 1.00 94.56 69 THR A O 1
ATOM 566 N N . GLY A 1 70 ? -2.287 -1.528 10.804 1.00 95.38 70 GLY A N 1
ATOM 567 C CA . GLY A 1 70 ? -1.548 -2.692 11.295 1.00 95.38 70 GLY A CA 1
ATOM 568 C C . GLY A 1 70 ? -0.972 -3.609 10.211 1.00 95.38 70 GLY A C 1
ATOM 569 O O . GLY A 1 70 ? -0.384 -4.626 10.560 1.00 95.38 70 GLY A O 1
ATOM 570 N N . GLY A 1 71 ? -1.126 -3.282 8.924 1.00 96.25 71 GLY A N 1
ATOM 571 C CA . GLY A 1 71 ? -0.638 -4.115 7.820 1.00 96.25 71 GLY A CA 1
ATOM 572 C C . GLY A 1 71 ? 0.679 -3.645 7.199 1.00 96.25 71 GLY A C 1
ATOM 573 O O . GLY A 1 71 ? 1.366 -2.753 7.712 1.00 96.25 71 GLY A O 1
ATOM 574 N N . SER A 1 72 ? 1.045 -4.268 6.080 1.00 96.94 72 SER A N 1
ATOM 575 C CA . SER A 1 72 ? 2.367 -4.173 5.455 1.00 96.94 72 SER A CA 1
ATOM 576 C C . SER A 1 72 ? 2.308 -4.190 3.922 1.00 96.94 72 SER A C 1
ATOM 578 O O .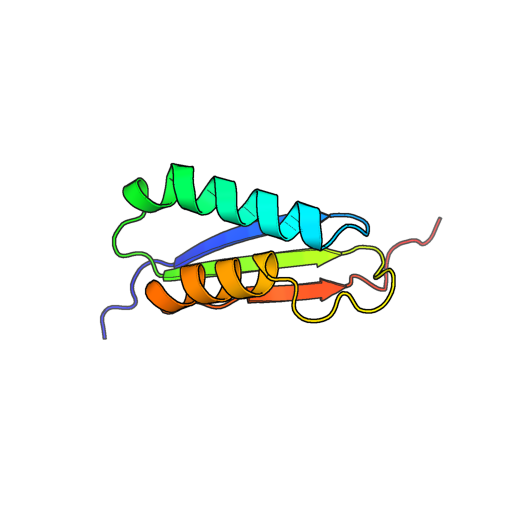 SER A 1 72 ? 1.287 -4.528 3.329 1.00 96.94 72 SER A O 1
ATOM 580 N N . LEU A 1 73 ? 3.412 -3.817 3.262 1.00 95.69 73 LEU A N 1
ATOM 581 C CA . LEU A 1 73 ? 3.560 -3.897 1.805 1.00 95.69 73 LEU A CA 1
ATOM 582 C C . LEU A 1 73 ? 4.563 -4.993 1.431 1.00 95.69 73 LEU A C 1
ATOM 584 O O . LEU A 1 73 ? 5.738 -4.902 1.784 1.00 95.69 73 LEU A O 1
ATOM 588 N N . ALA A 1 74 ? 4.129 -5.969 0.637 1.00 93.94 74 ALA A N 1
ATOM 589 C CA . ALA A 1 74 ? 5.000 -6.941 -0.013 1.00 93.94 74 ALA A CA 1
ATOM 590 C C . ALA A 1 74 ? 5.197 -6.584 -1.493 1.00 93.94 74 ALA A C 1
ATOM 592 O O . ALA A 1 74 ? 4.235 -6.333 -2.212 1.00 93.94 74 ALA A O 1
ATOM 593 N N . VAL A 1 75 ? 6.437 -6.617 -1.978 1.00 90.88 75 VAL A N 1
ATOM 594 C CA . VAL A 1 75 ? 6.740 -6.527 -3.414 1.00 90.88 75 VAL A CA 1
ATOM 595 C C . VAL A 1 75 ? 7.407 -7.831 -3.824 1.00 90.88 75 VAL A C 1
ATOM 597 O O . VAL A 1 75 ? 8.378 -8.254 -3.195 1.00 90.88 75 VAL A O 1
ATOM 600 N N . LYS A 1 76 ? 6.851 -8.499 -4.830 1.00 88.31 76 LYS A N 1
ATOM 601 C CA . LYS A 1 76 ? 7.337 -9.770 -5.369 1.00 88.31 76 LYS A CA 1
ATOM 602 C C . LYS A 1 76 ? 7.667 -9.592 -6.841 1.00 88.31 76 LYS A C 1
ATOM 604 O O . LYS A 1 76 ? 7.006 -8.830 -7.537 1.00 88.31 76 LYS A O 1
ATOM 609 N N . VAL A 1 77 ? 8.685 -10.304 -7.294 1.00 85.00 77 VAL A N 1
ATOM 610 C CA . VAL A 1 77 ? 9.057 -10.391 -8.705 1.00 85.00 77 VAL A CA 1
ATOM 611 C C . VAL A 1 77 ? 8.810 -11.829 -9.101 1.00 85.00 77 VAL A C 1
ATOM 613 O O . VAL A 1 77 ? 9.359 -12.719 -8.453 1.00 85.00 77 VAL A O 1
ATOM 616 N N . ASN A 1 78 ? 7.963 -12.054 -10.097 1.00 74.44 78 ASN A N 1
ATOM 617 C CA . ASN A 1 78 ? 7.835 -13.368 -10.696 1.00 74.44 78 ASN A CA 1
ATOM 618 C C . ASN A 1 78 ? 8.997 -13.513 -11.681 1.00 74.44 78 ASN A C 1
ATOM 620 O O . ASN A 1 78 ? 8.991 -12.865 -12.726 1.00 74.44 78 ASN A O 1
ATOM 624 N N . TRP A 1 79 ? 10.041 -14.241 -11.284 1.00 56.66 79 TRP A N 1
ATOM 625 C CA . TRP A 1 79 ? 11.219 -14.467 -12.127 1.00 56.66 79 TRP A CA 1
ATOM 626 C C . TRP A 1 79 ? 11.041 -15.629 -13.111 1.00 56.66 79 TRP A C 1
ATOM 628 O O . TRP A 1 79 ? 11.834 -15.726 -14.038 1.00 56.66 79 TRP A O 1
ATOM 638 N N . ASP A 1 80 ? 9.975 -16.420 -12.984 1.00 52.69 80 ASP A N 1
ATOM 639 C CA . ASP A 1 80 ? 9.756 -17.629 -13.776 1.00 52.69 80 ASP A CA 1
ATOM 640 C C . ASP A 1 80 ? 8.314 -17.677 -14.324 1.00 52.69 80 ASP A C 1
ATOM 642 O O . ASP A 1 80 ? 7.396 -17.145 -13.698 1.00 52.69 80 ASP A O 1
ATOM 646 N N . GLU A 1 81 ? 8.149 -18.300 -15.500 1.00 47.22 81 GLU A N 1
ATOM 647 C CA . GLU A 1 81 ? 6.981 -18.331 -16.416 1.00 47.22 81 GLU A CA 1
ATOM 648 C C . GLU A 1 81 ? 6.925 -17.255 -17.522 1.00 47.22 81 GLU A C 1
ATOM 650 O O . GLU A 1 81 ? 5.869 -16.728 -17.870 1.00 47.22 81 GLU A O 1
ATOM 655 N N . VAL A 1 82 ? 8.059 -16.976 -18.169 1.00 46.84 82 VAL A N 1
ATOM 656 C CA . VAL A 1 82 ? 8.025 -16.696 -19.618 1.00 46.84 82 VAL A CA 1
ATOM 657 C C . VAL A 1 82 ? 8.876 -17.751 -20.317 1.00 46.84 82 VAL A C 1
ATOM 659 O O . VAL A 1 82 ? 9.965 -17.460 -20.803 1.00 46.84 82 VAL A O 1
ATOM 662 N N . GLU A 1 83 ? 8.392 -18.992 -20.323 1.00 37.38 83 GLU A N 1
ATOM 663 C CA . GLU A 1 83 ? 8.703 -19.901 -21.426 1.00 37.38 83 GLU A CA 1
ATOM 664 C C . GLU A 1 83 ? 7.729 -19.547 -22.557 1.00 37.38 83 GLU A C 1
ATOM 666 O O . GLU A 1 83 ? 6.513 -19.682 -22.409 1.00 37.38 83 GLU A O 1
ATOM 671 N N . VAL A 1 84 ? 8.273 -18.972 -23.631 1.00 39.84 84 VAL A N 1
ATOM 672 C CA . VAL A 1 84 ? 7.602 -18.815 -24.931 1.00 39.84 84 VAL A CA 1
ATOM 673 C C . VAL A 1 84 ? 7.899 -20.021 -25.801 1.00 39.84 84 VAL A C 1
ATOM 675 O O . VAL A 1 84 ? 9.066 -20.471 -25.773 1.00 39.84 84 VAL A O 1
#

Nearest PDB structures (foldseek):
  6rxt-assembly1_Ci  TM=4.565E-01  e=4.101E-01  Thermochaetoides thermophila
  8cap-assembly4_E  TM=4.383E-01  e=1.116E+00  Cylindrospermum stagnale
  9cai-assembly1_AO  TM=4.413E-01  e=1.116E+00  Caenorhabditis elegans
  6th6-assembly1_An  TM=4.020E-01  e=1.558E+00  Thermococcus kodakarensis KOD1

Foldseek 3Di:
DPPFAADEAEEEDAADPLVSLVVSVVVCVVCVVVRPRHQYEYEYEYQDYPDDPDCDPSNVVSQVSNVVSPYGYYYHHPPDPPPD

Solvent-accessible surface area (backbone atoms only — not comparable to full-atom values): 4966 Å² total; per-residue (Å²): 130,85,83,58,55,75,44,79,47,73,40,82,34,56,54,53,66,66,59,42,43,52,53,51,44,53,50,46,70,71,46,40,79,81,47,68,78,35,26,34,32,38,36,38,42,23,61,44,82,67,76,81,78,70,83,39,74,63,52,54,49,44,45,53,58,22,42,75,43,72,29,46,71,47,78,46,70,50,89,75,87,84,84,127

Radius of gyration: 13.81 Å; 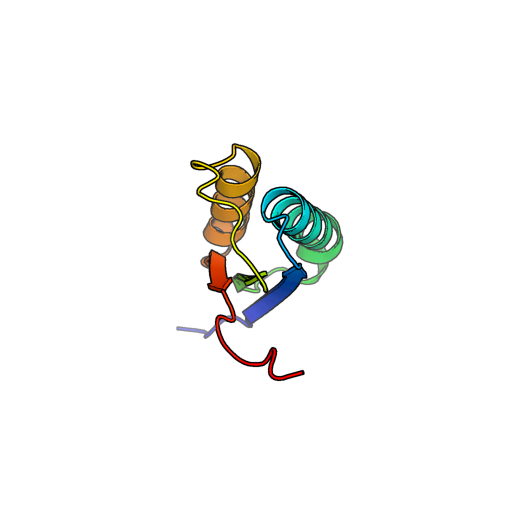Cα contacts (8 Å, |Δi|>4): 125; chains: 1; bounding box: 32×29×45 Å